Protein AF-A0A7V4W5N9-F1 (afdb_monomer_lite)

Radius of gyration: 23.74 Å; chains: 1; bounding box: 61×48×76 Å

Sequence (132 aa):
MKDRRSPWILLGALALAAGLAGCSLAKDAARTRVENVLSGLSKDDQSIEYQTAICQWFDGTYAMNQGDLEVALGEFEAWLGQKSLKAPIGSWSVGKVTALPDAAAPTALVEITVEGRPLTVWVRKDQPMQWR

pLDDT: mean 82.27, std 17.87, range [36.91, 96.88]

Secondary structure (DSSP, 8-state):
-----------------------PPPHHHHHHHHHHHHHHHTS-TTSHHHHHHHHHHHTS-S---HHHHHHHHHHHHHHHHHTT--SSPS-EEEEEEEEETTSSS-EEEEEEEETTEEEEEEEETTSPPEE-

Structure (mmCIF, N/CA/C/O backbone):
data_AF-A0A7V4W5N9-F1
#
_entry.id   AF-A0A7V4W5N9-F1
#
loop_
_atom_site.group_PDB
_atom_site.id
_atom_site.type_symbol
_atom_site.label_atom_id
_atom_site.label_alt_id
_atom_site.label_comp_id
_atom_site.label_asym_id
_atom_site.label_entity_id
_atom_site.label_seq_id
_atom_site.pdbx_PDB_ins_code
_atom_site.Cartn_x
_atom_site.Cartn_y
_atom_site.Cartn_z
_atom_site.occupancy
_atom_site.B_iso_or_equiv
_atom_site.auth_seq_id
_atom_site.auth_comp_id
_atom_site.auth_asym_id
_atom_site.auth_atom_id
_atom_site.pdbx_PDB_model_num
ATOM 1 N N . MET A 1 1 ? 46.683 -28.774 -62.729 1.00 38.81 1 MET A N 1
ATOM 2 C CA . MET A 1 1 ? 45.782 -29.906 -62.398 1.00 38.81 1 MET A CA 1
ATOM 3 C C . MET A 1 1 ? 45.473 -29.832 -60.913 1.00 38.81 1 MET A C 1
ATOM 5 O O . MET A 1 1 ? 46.467 -29.774 -60.214 1.00 38.81 1 MET A O 1
ATOM 9 N N . LYS A 1 2 ? 44.191 -29.877 -60.486 1.00 41.06 2 LYS A N 1
ATOM 10 C CA . LYS A 1 2 ? 43.681 -30.030 -59.089 1.00 41.06 2 LYS A CA 1
ATOM 11 C C . LYS A 1 2 ? 44.298 -29.085 -58.022 1.00 41.06 2 LYS A C 1
ATOM 13 O O . LYS A 1 2 ? 45.496 -28.903 -57.954 1.00 41.06 2 LYS A O 1
ATOM 18 N N . ASP A 1 3 ? 43.587 -28.465 -57.094 1.00 42.69 3 ASP A N 1
ATOM 19 C CA . ASP A 1 3 ? 42.180 -28.499 -56.689 1.00 42.69 3 ASP A CA 1
ATOM 20 C C . ASP A 1 3 ? 41.909 -27.186 -55.905 1.00 42.69 3 ASP A C 1
ATOM 22 O O . ASP A 1 3 ? 42.848 -26.467 -55.577 1.00 42.69 3 ASP A O 1
ATOM 26 N N . ARG A 1 4 ? 40.686 -26.774 -55.558 1.00 49.06 4 ARG A N 1
ATOM 27 C CA . ARG A 1 4 ? 39.367 -27.422 -55.676 1.00 49.06 4 ARG A CA 1
ATOM 28 C C . ARG A 1 4 ? 38.359 -26.390 -56.233 1.00 49.06 4 ARG A C 1
ATOM 30 O O . ARG A 1 4 ? 38.639 -25.756 -57.245 1.00 49.06 4 ARG A O 1
ATOM 37 N N . ARG A 1 5 ? 37.205 -26.209 -55.584 1.00 46.62 5 ARG A N 1
ATOM 38 C CA . ARG A 1 5 ? 36.213 -25.128 -55.754 1.00 46.62 5 ARG A CA 1
ATOM 39 C C . ARG A 1 5 ? 35.564 -24.874 -54.391 1.00 46.62 5 ARG A C 1
ATOM 41 O O . ARG A 1 5 ? 35.397 -25.827 -53.631 1.00 46.62 5 ARG A O 1
ATOM 48 N N . SER A 1 6 ? 35.159 -23.640 -54.109 1.00 49.53 6 SER A N 1
ATOM 49 C CA . SER A 1 6 ? 34.248 -23.334 -52.999 1.00 49.53 6 SER A CA 1
ATOM 50 C C . SER A 1 6 ? 32.863 -23.940 -53.250 1.00 49.53 6 SER A C 1
ATOM 52 O O . SER A 1 6 ? 32.423 -23.982 -54.402 1.00 49.53 6 SER A O 1
ATOM 54 N N . PRO A 1 7 ? 32.126 -24.290 -52.188 1.00 51.75 7 PRO A N 1
ATOM 55 C CA . PRO A 1 7 ? 30.676 -24.155 -52.193 1.00 51.75 7 PRO A CA 1
ATOM 56 C C . PRO A 1 7 ? 30.199 -23.248 -51.051 1.00 51.75 7 PRO A C 1
ATOM 58 O O . PRO A 1 7 ? 30.556 -23.430 -49.890 1.00 51.75 7 PRO A O 1
ATOM 61 N N . TRP A 1 8 ? 29.356 -22.277 -51.399 1.00 49.59 8 TRP A N 1
ATOM 62 C CA . TRP A 1 8 ? 28.531 -21.545 -50.441 1.00 49.59 8 TRP A CA 1
ATOM 63 C C . TRP A 1 8 ? 27.361 -22.431 -49.999 1.00 49.59 8 TRP A C 1
ATOM 65 O O . TRP A 1 8 ? 26.562 -22.830 -50.843 1.00 49.59 8 TRP A O 1
ATOM 75 N N . ILE A 1 9 ? 27.224 -22.684 -48.695 1.00 53.28 9 ILE A N 1
ATOM 76 C CA . ILE A 1 9 ? 25.987 -23.147 -48.040 1.00 53.28 9 ILE A CA 1
ATOM 77 C C . ILE A 1 9 ? 25.964 -22.423 -46.679 1.00 53.28 9 ILE A C 1
ATOM 79 O O . ILE A 1 9 ? 26.861 -22.637 -45.874 1.00 53.28 9 ILE A O 1
ATOM 83 N N . LEU A 1 10 ? 25.227 -21.320 -46.509 1.00 47.00 10 LEU A N 1
ATOM 84 C CA . LEU A 1 10 ? 23.785 -21.200 -46.219 1.00 47.00 10 LEU A CA 1
ATOM 85 C C . LEU A 1 10 ? 23.323 -21.816 -44.887 1.00 47.00 10 LEU A C 1
ATOM 87 O O . LEU A 1 10 ? 23.635 -22.953 -44.570 1.00 47.00 10 LEU A O 1
ATOM 91 N N . LEU A 1 11 ? 22.447 -21.053 -44.218 1.00 45.66 11 LEU A N 1
ATOM 92 C CA . LEU A 1 11 ? 21.528 -21.444 -43.138 1.00 45.66 11 LEU A CA 1
ATOM 93 C C . LEU A 1 11 ? 22.155 -21.844 -41.789 1.00 45.66 11 LEU A C 1
ATOM 95 O O . LEU A 1 11 ? 22.585 -22.966 -41.560 1.00 45.66 11 LEU A O 1
ATOM 99 N N . GLY A 1 12 ? 22.075 -20.901 -40.847 1.00 39.72 12 GLY A N 1
ATOM 100 C CA . GLY A 1 12 ? 22.438 -21.086 -39.441 1.00 39.72 12 GLY A CA 1
ATOM 101 C C . GLY A 1 12 ? 21.902 -19.969 -38.544 1.00 39.72 12 GLY A C 1
ATOM 102 O O . GLY A 1 12 ? 22.568 -19.574 -37.592 1.00 39.72 12 GLY A O 1
ATOM 103 N N . ALA A 1 13 ? 20.729 -19.412 -38.868 1.00 50.34 13 ALA A N 1
ATOM 104 C CA . ALA A 1 13 ? 20.070 -18.406 -38.039 1.00 50.34 13 ALA A CA 1
ATOM 105 C C . ALA A 1 13 ? 19.502 -19.066 -36.773 1.00 50.34 13 ALA A C 1
ATOM 107 O O . ALA A 1 13 ? 18.311 -19.368 -36.697 1.00 50.34 13 ALA A O 1
ATOM 108 N N . LEU A 1 14 ? 20.361 -19.307 -35.780 1.00 45.19 14 LEU A N 1
ATOM 109 C CA . LEU A 1 14 ? 19.906 -19.701 -34.456 1.00 45.19 14 LEU A CA 1
ATOM 110 C C . LEU A 1 14 ? 19.409 -18.451 -33.727 1.00 45.19 14 LEU A C 1
ATOM 112 O O . LEU A 1 14 ? 20.154 -17.765 -33.028 1.00 45.19 14 LEU A O 1
ATOM 116 N N . ALA A 1 15 ? 18.126 -18.152 -33.918 1.00 49.47 15 ALA A N 1
ATOM 117 C CA . ALA A 1 15 ? 17.403 -17.285 -33.009 1.00 49.47 15 ALA A CA 1
ATOM 118 C C . ALA A 1 15 ? 17.431 -17.944 -31.623 1.00 49.47 15 ALA A C 1
ATOM 120 O O . ALA A 1 15 ? 16.645 -18.852 -31.346 1.00 49.47 15 ALA A O 1
ATOM 121 N N . LEU A 1 16 ? 18.347 -17.507 -30.752 1.00 45.34 16 LEU A N 1
ATOM 122 C CA . LEU A 1 16 ? 18.188 -17.754 -29.327 1.00 45.34 16 LEU A CA 1
ATOM 123 C C . LEU A 1 16 ? 16.925 -17.012 -28.910 1.00 45.34 16 LEU A C 1
ATOM 125 O O . LEU A 1 16 ? 16.890 -15.781 -28.879 1.00 45.34 16 LEU A O 1
ATOM 129 N N . ALA A 1 17 ? 15.874 -17.799 -28.685 1.00 44.22 17 ALA A N 1
ATOM 130 C CA . ALA A 1 17 ? 14.578 -17.319 -28.260 1.00 44.22 17 ALA A CA 1
ATOM 131 C C . ALA A 1 17 ? 14.756 -16.350 -27.092 1.00 44.22 17 ALA A C 1
ATOM 133 O O . ALA A 1 17 ? 15.503 -16.632 -26.150 1.00 44.22 17 ALA A O 1
ATOM 134 N N . ALA A 1 18 ? 14.053 -15.219 -27.160 1.00 42.88 18 ALA A N 1
ATOM 135 C CA . ALA A 1 18 ? 13.939 -14.328 -26.025 1.00 42.88 18 ALA A CA 1
ATOM 136 C C . ALA A 1 18 ? 13.510 -15.162 -24.816 1.00 42.88 18 ALA A C 1
ATOM 138 O O . ALA A 1 18 ? 12.465 -15.817 -24.847 1.00 42.88 18 ALA A O 1
ATOM 139 N N . GLY A 1 19 ? 14.330 -15.136 -23.766 1.00 36.91 19 GLY A N 1
ATOM 140 C CA . GLY A 1 19 ? 13.962 -15.651 -22.461 1.00 36.91 19 GLY A CA 1
ATOM 141 C C . GLY A 1 19 ?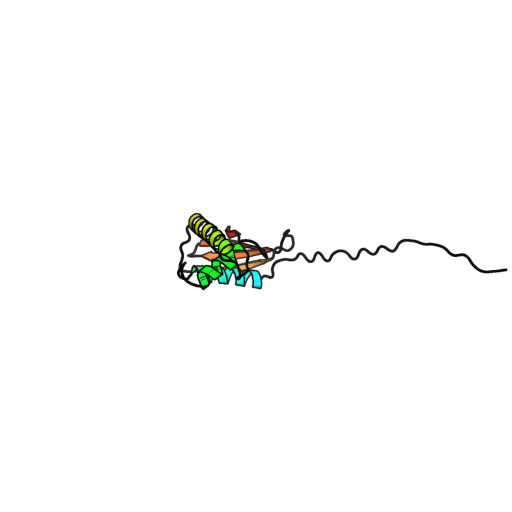 12.853 -14.784 -21.886 1.00 36.91 19 GLY A C 1
ATOM 142 O O . GLY A 1 19 ? 13.103 -13.981 -20.993 1.00 36.91 19 GLY A O 1
ATOM 143 N N . LEU A 1 20 ? 11.628 -14.966 -22.387 1.00 46.00 20 LEU A N 1
ATOM 144 C CA . LEU A 1 20 ? 10.382 -14.537 -21.763 1.00 46.00 20 LEU A CA 1
ATOM 145 C C . LEU A 1 20 ? 10.137 -15.404 -20.518 1.00 46.00 20 LEU A C 1
ATOM 147 O O . LEU A 1 20 ? 9.105 -16.051 -20.367 1.00 46.00 20 LEU A O 1
ATOM 151 N N . ALA A 1 21 ? 11.111 -15.406 -19.606 1.00 45.41 21 ALA A N 1
ATOM 152 C CA . ALA A 1 21 ? 10.842 -15.623 -18.203 1.00 45.41 21 ALA A CA 1
ATOM 153 C C . ALA A 1 21 ? 9.972 -14.437 -17.790 1.00 45.41 21 ALA A C 1
ATOM 155 O O . ALA A 1 21 ? 10.493 -13.353 -17.528 1.00 45.41 21 ALA A O 1
ATOM 156 N N . GLY A 1 22 ? 8.650 -14.627 -17.871 1.00 42.06 22 GLY A N 1
ATOM 157 C CA . GLY A 1 22 ? 7.663 -13.591 -17.605 1.00 42.06 22 GLY A CA 1
ATOM 158 C C . GLY A 1 22 ? 8.021 -12.902 -16.301 1.00 42.06 22 GLY A C 1
ATOM 159 O O . GLY A 1 22 ? 8.056 -13.551 -15.252 1.00 42.06 22 GLY A O 1
ATOM 160 N N . CYS A 1 23 ? 8.386 -11.621 -16.389 1.00 50.53 23 CYS A N 1
ATOM 161 C CA . CYS A 1 23 ? 8.900 -10.854 -15.267 1.00 50.53 23 CYS A CA 1
ATOM 162 C C . CYS A 1 23 ? 7.770 -10.622 -14.267 1.00 50.53 23 CYS A C 1
ATOM 164 O O . CYS A 1 23 ? 7.246 -9.525 -14.195 1.00 50.53 23 CYS A O 1
ATOM 166 N N . SER A 1 24 ? 7.358 -11.626 -13.501 1.00 59.75 24 SER A N 1
ATOM 167 C CA . SER A 1 24 ? 6.405 -11.443 -12.415 1.00 59.75 24 SER A CA 1
ATOM 168 C C . SER A 1 24 ? 7.072 -10.647 -11.295 1.00 59.75 24 SER A C 1
ATOM 170 O O . SER A 1 24 ? 8.248 -10.882 -11.002 1.00 59.75 24 SER A O 1
ATOM 172 N N . LEU A 1 25 ? 6.345 -9.743 -10.633 1.00 74.00 25 LEU A N 1
ATOM 173 C CA . LEU A 1 25 ? 6.897 -9.052 -9.468 1.00 74.00 25 LEU A CA 1
ATOM 174 C C . LEU A 1 25 ? 7.223 -10.085 -8.376 1.00 74.00 25 LEU A C 1
ATOM 176 O O . LEU A 1 25 ? 6.394 -10.945 -8.068 1.00 74.00 25 LEU A O 1
ATOM 180 N N . ALA A 1 26 ? 8.427 -10.009 -7.799 1.00 84.31 26 ALA A N 1
ATOM 181 C CA . ALA A 1 26 ? 8.835 -10.905 -6.722 1.00 84.31 26 ALA A CA 1
ATOM 182 C C . ALA A 1 26 ? 7.821 -10.833 -5.569 1.00 84.31 26 ALA A C 1
ATOM 184 O O . ALA A 1 26 ? 7.452 -9.740 -5.132 1.00 84.31 26 ALA A O 1
ATOM 185 N N . LYS A 1 27 ? 7.362 -11.995 -5.083 1.00 89.31 27 LYS A N 1
ATOM 186 C CA . LYS A 1 27 ? 6.278 -12.073 -4.087 1.00 89.31 27 LYS A CA 1
ATOM 187 C C . LYS A 1 27 ? 6.588 -11.268 -2.827 1.00 89.31 27 LYS A C 1
ATOM 189 O O . LYS A 1 27 ? 5.700 -10.599 -2.311 1.00 89.31 27 LYS A O 1
ATOM 194 N N . ASP A 1 28 ? 7.840 -11.292 -2.387 1.00 89.00 28 ASP A N 1
ATOM 195 C CA . ASP A 1 28 ? 8.276 -10.576 -1.189 1.00 89.00 28 ASP A CA 1
ATOM 196 C C . ASP A 1 28 ? 8.274 -9.060 -1.416 1.00 89.00 28 ASP A C 1
ATOM 198 O O . ASP A 1 28 ? 7.747 -8.327 -0.590 1.00 89.00 28 ASP A O 1
ATOM 202 N N . ALA A 1 29 ? 8.715 -8.581 -2.585 1.00 90.06 29 ALA A N 1
ATOM 203 C CA . ALA A 1 29 ? 8.618 -7.162 -2.941 1.00 90.06 29 ALA A CA 1
ATOM 204 C C . ALA A 1 29 ? 7.156 -6.677 -3.001 1.00 90.06 29 ALA A C 1
ATOM 206 O O . ALA A 1 29 ? 6.842 -5.582 -2.536 1.00 90.06 29 ALA A O 1
ATOM 207 N N . ALA A 1 30 ? 6.246 -7.506 -3.528 1.00 92.38 30 ALA A N 1
ATOM 208 C CA . ALA A 1 30 ? 4.817 -7.204 -3.535 1.00 92.38 30 ALA A CA 1
ATOM 209 C C . ALA A 1 30 ? 4.216 -7.177 -2.118 1.00 92.38 30 ALA A C 1
ATOM 211 O O . ALA A 1 30 ? 3.453 -6.266 -1.798 1.00 92.38 30 ALA A O 1
ATOM 212 N N . ARG A 1 31 ? 4.592 -8.142 -1.266 1.00 94.94 31 ARG A N 1
ATOM 213 C CA . ARG A 1 31 ? 4.220 -8.194 0.155 1.00 94.94 31 ARG A CA 1
ATOM 214 C C . ARG A 1 31 ? 4.691 -6.939 0.886 1.00 94.94 31 ARG A C 1
ATOM 216 O O . ARG A 1 31 ? 3.855 -6.209 1.405 1.00 94.94 31 ARG A O 1
ATOM 223 N N . THR A 1 32 ? 5.996 -6.666 0.881 1.00 93.31 32 THR A N 1
ATOM 224 C CA . THR A 1 32 ? 6.608 -5.544 1.604 1.00 93.31 32 THR A CA 1
ATOM 225 C C . THR A 1 32 ? 6.005 -4.209 1.185 1.00 93.31 32 THR A C 1
ATOM 227 O O . THR A 1 32 ? 5.710 -3.381 2.039 1.00 93.31 32 THR A O 1
ATOM 230 N N . ARG A 1 33 ? 5.737 -4.003 -0.110 1.00 92.94 33 ARG A N 1
ATOM 231 C CA . ARG A 1 33 ? 5.087 -2.776 -0.591 1.00 92.94 33 ARG A CA 1
ATOM 232 C C . ARG A 1 33 ? 3.668 -2.602 -0.032 1.00 92.94 33 ARG A C 1
ATOM 234 O O . ARG A 1 33 ? 3.308 -1.500 0.370 1.00 92.94 33 ARG A O 1
ATOM 241 N N . VAL A 1 34 ? 2.876 -3.674 0.044 1.00 95.31 34 VAL A N 1
ATOM 242 C CA . VAL 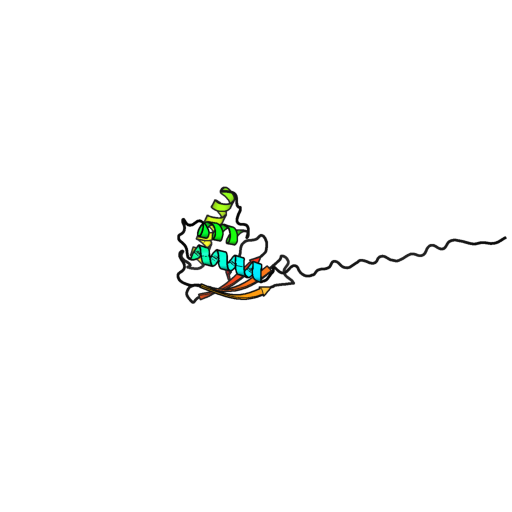A 1 34 ? 1.530 -3.639 0.648 1.00 95.31 34 VAL A CA 1
ATOM 243 C C . VAL A 1 34 ? 1.595 -3.464 2.167 1.00 95.31 34 VAL A C 1
ATOM 245 O O . VAL A 1 34 ? 0.828 -2.678 2.716 1.00 95.31 34 VAL A O 1
ATOM 248 N N . GLU A 1 35 ? 2.530 -4.134 2.841 1.00 96.06 35 GLU A N 1
ATOM 249 C CA . GLU A 1 35 ? 2.764 -3.995 4.285 1.00 96.06 35 GLU A CA 1
ATOM 250 C C . GLU A 1 35 ? 3.207 -2.569 4.651 1.00 96.06 35 GLU A C 1
ATOM 252 O O . GLU A 1 35 ? 2.698 -2.014 5.620 1.00 96.06 35 GLU A O 1
ATOM 257 N N . ASN A 1 36 ? 4.054 -1.925 3.839 1.00 94.75 36 ASN A N 1
ATOM 258 C CA . ASN A 1 36 ? 4.435 -0.518 4.006 1.00 94.75 36 ASN A CA 1
ATOM 259 C C . ASN A 1 36 ? 3.220 0.419 3.914 1.00 94.75 36 ASN A C 1
ATOM 261 O O . ASN A 1 36 ? 3.054 1.287 4.771 1.00 94.75 36 ASN A O 1
ATOM 265 N N . VAL A 1 37 ? 2.348 0.231 2.914 1.00 95.38 37 VAL A N 1
ATOM 266 C CA . VAL A 1 37 ? 1.151 1.075 2.750 1.00 95.38 37 VAL A CA 1
ATOM 267 C C . VAL A 1 37 ? 0.137 0.852 3.869 1.00 95.38 37 VAL A C 1
ATOM 269 O O . VAL A 1 37 ? -0.385 1.821 4.410 1.00 95.38 37 VAL A O 1
ATOM 272 N N . LEU A 1 38 ? -0.111 -0.395 4.279 1.00 95.88 38 LEU A N 1
ATOM 273 C CA . LEU A 1 38 ? -0.995 -0.690 5.413 1.00 95.88 38 LEU A CA 1
ATOM 274 C C . LEU A 1 38 ? -0.428 -0.186 6.748 1.00 95.88 38 LEU A C 1
ATOM 276 O O . LEU A 1 38 ? -1.176 0.318 7.585 1.00 95.88 38 LEU A O 1
ATOM 280 N N . SER A 1 39 ? 0.891 -0.272 6.934 1.00 96.12 39 SER A N 1
ATOM 281 C CA . SER A 1 39 ? 1.582 0.286 8.097 1.00 96.12 39 SER A CA 1
ATOM 282 C C . SER A 1 39 ? 1.426 1.807 8.157 1.00 96.12 39 SER A C 1
ATOM 284 O O . SER A 1 39 ? 0.971 2.318 9.180 1.00 96.12 39 SER A O 1
ATOM 286 N N . GLY A 1 40 ? 1.696 2.532 7.065 1.00 95.69 40 GLY A N 1
ATOM 287 C CA . GLY A 1 40 ? 1.507 3.986 7.016 1.00 95.69 40 GLY A CA 1
ATOM 288 C C . GLY A 1 40 ? 0.045 4.412 7.156 1.00 95.69 40 GLY A C 1
ATOM 289 O O . GLY A 1 40 ? -0.243 5.346 7.894 1.00 95.69 40 GLY A O 1
ATOM 290 N N . LEU A 1 41 ? -0.903 3.665 6.578 1.00 94.88 41 LEU A N 1
ATOM 291 C CA . LEU A 1 41 ? -2.341 3.876 6.802 1.00 94.88 41 LEU A CA 1
ATOM 292 C C . LEU A 1 41 ? -2.781 3.666 8.258 1.00 94.88 41 LEU A C 1
ATOM 294 O O . LEU A 1 41 ? -3.861 4.122 8.619 1.00 94.88 41 LEU A O 1
ATOM 298 N N . SER A 1 42 ? -1.997 2.972 9.090 1.00 96.00 42 SER A N 1
ATOM 299 C CA . SER A 1 42 ? -2.261 2.823 10.533 1.00 96.00 42 SER A CA 1
ATOM 300 C C . SER A 1 42 ? -1.673 3.956 11.388 1.00 96.00 42 SER A C 1
ATOM 302 O O . SER A 1 42 ? -1.799 3.933 12.613 1.00 96.00 42 SER A O 1
ATOM 304 N N . LYS A 1 43 ? -1.027 4.945 10.757 1.00 96.19 43 LYS A N 1
ATOM 305 C CA . LYS A 1 43 ? -0.506 6.165 11.388 1.00 96.19 43 LYS A CA 1
ATOM 306 C C . LYS A 1 43 ? -1.416 7.365 11.124 1.00 96.19 43 LYS A C 1
ATOM 308 O O . LYS A 1 43 ? -2.377 7.281 10.361 1.00 96.19 43 LYS A O 1
ATOM 313 N N . ASP A 1 44 ? -1.113 8.469 11.795 1.00 92.88 44 ASP A N 1
ATOM 314 C CA . ASP A 1 44 ? -1.678 9.781 11.501 1.00 92.88 44 ASP A CA 1
ATOM 315 C C . ASP A 1 44 ? -1.252 10.288 10.112 1.00 92.88 44 ASP A C 1
ATOM 317 O O . ASP A 1 44 ? -0.189 9.936 9.595 1.00 92.88 44 ASP A O 1
ATOM 321 N N . ASP A 1 45 ? -2.090 11.139 9.527 1.00 89.31 45 ASP A N 1
ATOM 322 C CA . ASP A 1 45 ? -1.927 11.732 8.195 1.00 89.31 45 ASP A CA 1
ATOM 323 C C . ASP A 1 45 ? -0.726 12.692 8.079 1.00 89.31 45 ASP A C 1
ATOM 325 O O . ASP A 1 45 ? -0.252 12.967 6.976 1.00 89.31 45 ASP A O 1
ATOM 329 N N . GLN A 1 46 ? -0.185 13.154 9.209 1.00 90.06 46 GLN A N 1
ATOM 330 C CA . GLN A 1 46 ? 1.006 14.007 9.275 1.00 90.06 46 GLN A CA 1
ATOM 331 C C . GLN A 1 46 ? 2.321 13.211 9.359 1.00 90.06 46 GLN A C 1
ATOM 333 O O . GLN A 1 46 ? 3.399 13.787 9.184 1.00 90.06 46 GLN A O 1
ATOM 338 N N . SER A 1 47 ? 2.256 11.896 9.589 1.00 94.06 47 SER A N 1
ATOM 339 C CA . SER A 1 47 ? 3.435 11.038 9.739 1.00 94.06 47 SER A CA 1
ATOM 340 C C . SER A 1 47 ? 4.221 10.844 8.434 1.00 94.06 47 SER A C 1
ATOM 342 O O . SER A 1 47 ? 3.679 10.812 7.323 1.00 94.06 47 SER A O 1
ATOM 344 N N . ILE A 1 48 ? 5.535 10.635 8.570 1.00 92.69 48 ILE A N 1
ATOM 345 C CA . ILE A 1 48 ? 6.422 10.297 7.443 1.00 92.69 48 ILE A CA 1
ATOM 346 C C . ILE A 1 48 ? 6.040 8.928 6.865 1.00 92.69 48 ILE A C 1
ATOM 348 O O . ILE A 1 48 ? 6.156 8.700 5.661 1.00 92.69 48 ILE A O 1
ATOM 352 N N . GLU A 1 49 ? 5.544 8.015 7.697 1.00 94.81 49 GLU A N 1
ATOM 353 C CA . GLU A 1 49 ? 5.040 6.712 7.279 1.00 94.81 49 GLU A CA 1
ATOM 354 C C . GLU A 1 49 ? 3.780 6.814 6.409 1.00 94.81 49 GLU A C 1
ATOM 356 O O . GLU A 1 49 ? 3.670 6.064 5.440 1.00 94.81 49 GLU A O 1
ATOM 361 N N . TYR A 1 50 ? 2.861 7.746 6.688 1.00 94.12 50 TYR A N 1
ATOM 362 C CA . TYR A 1 50 ? 1.692 7.998 5.835 1.00 94.12 50 TYR A CA 1
ATOM 363 C C . TYR A 1 50 ? 2.103 8.587 4.475 1.00 94.12 50 TYR A C 1
ATOM 365 O O . TYR A 1 50 ? 1.669 8.099 3.431 1.00 94.12 50 TYR A O 1
ATOM 373 N N . GLN A 1 51 ? 3.041 9.540 4.458 1.00 93.06 51 GLN A N 1
ATOM 374 C CA . GLN A 1 51 ? 3.636 10.050 3.212 1.00 93.06 51 GLN A CA 1
ATOM 375 C C . GLN A 1 51 ? 4.356 8.939 2.428 1.00 93.06 51 GLN A C 1
ATOM 377 O O . GLN A 1 51 ? 4.172 8.793 1.221 1.00 93.06 51 GLN A O 1
ATOM 382 N N . THR A 1 52 ? 5.109 8.082 3.122 1.00 93.12 52 THR A N 1
ATOM 383 C CA . THR A 1 52 ? 5.762 6.905 2.529 1.00 93.12 52 THR A CA 1
ATOM 384 C C . THR A 1 52 ? 4.731 5.932 1.958 1.00 93.12 52 THR A C 1
ATOM 386 O O . THR A 1 52 ? 4.963 5.365 0.891 1.00 93.12 52 THR A O 1
ATOM 389 N N . ALA A 1 53 ? 3.583 5.755 2.618 1.00 94.62 53 ALA A N 1
ATOM 390 C CA . ALA A 1 53 ? 2.481 4.949 2.109 1.00 94.62 53 ALA A CA 1
ATOM 391 C C . ALA A 1 53 ? 1.860 5.540 0.835 1.00 94.62 53 ALA A C 1
ATOM 393 O O . ALA A 1 53 ? 1.545 4.768 -0.064 1.00 94.62 53 ALA A O 1
ATOM 394 N N . ILE A 1 54 ? 1.752 6.865 0.700 1.00 94.75 54 ILE A N 1
ATOM 395 C CA . ILE A 1 54 ? 1.306 7.511 -0.548 1.00 94.75 54 ILE A CA 1
ATOM 396 C C . ILE A 1 54 ? 2.302 7.241 -1.681 1.00 94.75 54 ILE A C 1
ATOM 398 O O . ILE A 1 54 ? 1.901 6.738 -2.731 1.00 94.75 54 ILE A O 1
ATOM 402 N N . CYS A 1 55 ? 3.602 7.472 -1.459 1.00 93.44 55 CYS A N 1
ATOM 403 C CA . CYS A 1 55 ? 4.628 7.216 -2.478 1.00 93.44 55 CYS A CA 1
ATOM 404 C C . CYS A 1 55 ? 4.643 5.735 -2.903 1.00 93.44 55 CYS A C 1
ATOM 406 O O . CYS A 1 55 ? 4.537 5.382 -4.083 1.00 93.44 55 CYS A O 1
ATOM 408 N N . GLN A 1 56 ? 4.673 4.838 -1.911 1.00 92.38 56 GLN A N 1
ATOM 409 C CA . GLN A 1 56 ? 4.613 3.399 -2.135 1.00 92.38 56 GLN A CA 1
ATOM 410 C C . GLN A 1 56 ? 3.279 2.963 -2.750 1.00 92.38 56 GLN A C 1
ATOM 412 O O . GLN A 1 56 ? 3.250 1.969 -3.471 1.00 92.38 56 GLN A O 1
ATOM 417 N N . TRP A 1 57 ? 2.172 3.667 -2.535 1.00 94.06 57 TRP A N 1
ATOM 418 C CA . TRP A 1 57 ? 0.914 3.371 -3.208 1.00 94.06 57 TRP A CA 1
ATOM 419 C C . TRP A 1 57 ? 0.948 3.794 -4.678 1.00 94.06 57 TRP A C 1
ATOM 421 O O . TRP A 1 57 ? 0.636 2.952 -5.521 1.00 94.06 57 TRP A O 1
ATOM 431 N N . PHE A 1 58 ? 1.373 5.023 -4.988 1.00 91.69 58 PHE A N 1
ATOM 432 C CA . PHE A 1 58 ? 1.205 5.651 -6.305 1.00 91.69 58 PHE A CA 1
ATOM 433 C C . PHE A 1 58 ? 2.228 5.218 -7.370 1.00 91.69 58 PHE A C 1
ATOM 435 O O . PHE A 1 58 ? 1.832 4.989 -8.504 1.00 91.69 58 PHE A O 1
ATOM 442 N N . ASP A 1 59 ? 3.507 4.997 -7.055 1.00 85.06 59 ASP A N 1
ATOM 443 C CA . ASP A 1 59 ? 4.454 4.414 -8.034 1.00 85.06 59 ASP A CA 1
ATOM 444 C C . ASP A 1 59 ? 5.278 3.241 -7.472 1.00 85.06 59 ASP A C 1
ATOM 446 O O . ASP A 1 59 ? 5.676 2.345 -8.219 1.00 85.06 59 ASP A O 1
ATOM 450 N N . GLY A 1 60 ? 5.441 3.157 -6.147 1.00 84.06 60 GLY A N 1
ATOM 451 C CA . GLY A 1 60 ? 6.276 2.139 -5.499 1.00 84.06 60 GLY A CA 1
ATOM 452 C C . GLY A 1 60 ? 7.716 2.583 -5.249 1.00 84.06 60 GLY A C 1
ATOM 453 O O . GLY A 1 60 ? 8.510 1.805 -4.717 1.00 84.06 60 GLY A O 1
ATOM 454 N N . THR A 1 61 ? 8.050 3.828 -5.571 1.00 81.44 61 THR A N 1
ATOM 455 C CA . THR A 1 61 ? 9.232 4.536 -5.088 1.00 81.44 61 THR A CA 1
ATOM 456 C C . THR A 1 61 ? 8.909 5.233 -3.761 1.00 81.44 61 THR A C 1
ATOM 458 O O . THR A 1 61 ? 7.770 5.254 -3.294 1.00 81.44 61 THR A O 1
ATOM 461 N N . TYR A 1 62 ? 9.930 5.734 -3.071 1.00 82.75 62 TYR A N 1
ATOM 462 C CA . TYR A 1 62 ? 9.765 6.583 -1.882 1.00 82.75 62 TYR A CA 1
ATOM 463 C C . TYR A 1 62 ? 10.137 8.047 -2.175 1.00 82.75 62 TYR A C 1
ATOM 465 O O . TYR A 1 62 ? 10.082 8.887 -1.282 1.00 82.75 62 TYR A O 1
ATOM 473 N N . ALA A 1 63 ? 10.569 8.339 -3.406 1.00 85.56 63 ALA A N 1
ATOM 474 C CA . ALA A 1 63 ? 11.325 9.532 -3.769 1.00 85.56 63 ALA A CA 1
ATOM 475 C C . ALA A 1 63 ? 10.617 10.313 -4.886 1.00 85.56 63 ALA A C 1
ATOM 477 O O . ALA A 1 63 ? 11.162 10.512 -5.971 1.00 85.56 63 ALA A O 1
ATOM 478 N N . MET A 1 64 ? 9.393 10.748 -4.597 1.00 87.56 64 MET A N 1
ATOM 479 C CA . MET A 1 64 ? 8.662 11.710 -5.422 1.00 87.56 64 MET A CA 1
ATOM 480 C C . MET A 1 64 ? 9.197 13.124 -5.194 1.00 87.56 64 MET A C 1
ATOM 482 O O . MET A 1 64 ? 9.701 13.444 -4.115 1.00 87.56 64 MET A O 1
ATOM 486 N N . ASN A 1 65 ? 9.066 13.991 -6.200 1.00 91.19 65 ASN A N 1
ATOM 487 C CA . ASN A 1 65 ? 9.170 15.429 -5.955 1.00 91.19 65 ASN A CA 1
ATOM 488 C C . ASN A 1 65 ? 7.867 15.948 -5.313 1.00 91.19 65 ASN A C 1
ATOM 490 O O . ASN A 1 65 ? 6.864 15.238 -5.257 1.00 91.19 65 ASN A O 1
ATOM 494 N N . GLN A 1 66 ? 7.880 17.192 -4.828 1.00 89.56 66 GLN A N 1
ATOM 495 C CA . GLN A 1 66 ? 6.734 17.770 -4.122 1.00 89.56 66 GLN A CA 1
ATOM 496 C C . GLN A 1 66 ? 5.448 17.798 -4.969 1.00 89.56 66 GLN A C 1
ATOM 498 O O . GLN A 1 66 ? 4.389 17.460 -4.453 1.00 89.56 66 GLN A O 1
ATOM 503 N N . GLY A 1 67 ? 5.528 18.161 -6.254 1.00 92.81 67 GLY A N 1
ATOM 504 C CA . GLY A 1 67 ? 4.346 18.249 -7.119 1.00 92.81 67 GLY A CA 1
ATOM 505 C C . GLY A 1 67 ? 3.721 16.881 -7.397 1.00 92.81 67 GLY A C 1
ATOM 506 O O . GLY A 1 67 ? 2.502 16.736 -7.337 1.00 92.81 67 GLY A O 1
ATOM 507 N N . ASP A 1 68 ? 4.554 15.863 -7.625 1.00 91.31 68 ASP A N 1
ATOM 508 C CA . ASP A 1 68 ? 4.087 14.482 -7.797 1.00 91.31 68 ASP A CA 1
ATOM 509 C C . ASP A 1 68 ? 3.435 13.951 -6.508 1.00 91.31 68 ASP A C 1
ATOM 511 O O . ASP A 1 68 ? 2.398 13.291 -6.570 1.00 91.31 68 ASP A O 1
ATOM 515 N N . LEU A 1 69 ? 3.996 14.283 -5.336 1.00 92.44 69 LEU A N 1
ATOM 516 C CA . LEU A 1 69 ? 3.433 13.908 -4.036 1.00 92.44 69 LEU A CA 1
ATOM 517 C C . LEU A 1 69 ? 2.084 14.594 -3.761 1.00 92.44 69 LEU A C 1
ATOM 519 O O . LEU A 1 69 ? 1.174 13.945 -3.253 1.00 92.44 69 LEU A O 1
ATOM 523 N N . GLU A 1 70 ? 1.930 15.876 -4.107 1.00 93.88 70 GLU A N 1
ATOM 524 C CA . GLU A 1 70 ? 0.661 16.608 -3.962 1.00 93.88 70 GLU A CA 1
ATOM 525 C C . GLU A 1 70 ? -0.453 15.995 -4.834 1.00 93.88 70 GLU A C 1
ATOM 527 O O . GLU A 1 70 ? -1.583 15.826 -4.369 1.00 93.88 70 GLU A O 1
ATOM 532 N N . VAL A 1 71 ? -0.131 15.581 -6.067 1.00 93.75 71 VAL A N 1
ATOM 533 C CA . VAL A 1 71 ? -1.063 14.847 -6.944 1.00 93.75 71 VAL A CA 1
ATOM 534 C C . VAL A 1 71 ? -1.391 13.466 -6.368 1.00 93.75 71 VAL A C 1
ATOM 536 O O . VAL A 1 71 ? -2.566 13.108 -6.257 1.00 93.75 71 VAL A O 1
ATOM 539 N N . ALA A 1 72 ? -0.373 12.705 -5.955 1.00 93.50 72 ALA A N 1
ATOM 540 C CA . ALA A 1 72 ? -0.542 11.371 -5.386 1.00 93.50 72 ALA A CA 1
ATOM 541 C C . ALA A 1 72 ? -1.384 11.384 -4.097 1.00 93.50 72 ALA A C 1
ATOM 543 O O . ALA A 1 72 ? -2.224 10.503 -3.914 1.00 93.50 72 ALA A O 1
ATOM 544 N N . LEU A 1 73 ? -1.208 12.392 -3.233 1.00 93.44 73 LEU A N 1
ATOM 545 C CA . LEU A 1 73 ? -2.011 12.602 -2.025 1.00 93.44 73 LEU A CA 1
ATOM 546 C C . LEU A 1 73 ? -3.491 12.810 -2.374 1.00 93.44 73 LEU A C 1
ATOM 548 O O . LEU A 1 73 ? -4.344 12.112 -1.828 1.00 93.44 73 LEU A O 1
ATOM 552 N N . GLY A 1 74 ? -3.798 13.707 -3.317 1.00 93.38 74 GLY A N 1
ATOM 553 C CA . GLY A 1 74 ? -5.179 13.973 -3.735 1.00 93.38 74 GLY A CA 1
ATOM 554 C C . GLY A 1 74 ? -5.881 12.742 -4.324 1.00 93.38 74 GLY A C 1
ATOM 555 O O . GLY A 1 74 ? -7.045 12.477 -4.013 1.00 93.38 74 GLY A O 1
ATOM 556 N N . GLU A 1 75 ? -5.174 11.941 -5.129 1.00 92.50 75 GLU A N 1
ATOM 557 C CA . GLU A 1 75 ? -5.706 10.664 -5.627 1.00 92.50 75 GLU A CA 1
ATOM 558 C C . GLU A 1 75 ? -5.882 9.621 -4.510 1.00 92.50 75 GLU A C 1
ATOM 560 O O . GLU A 1 75 ? -6.872 8.883 -4.508 1.00 92.50 75 GLU A O 1
ATOM 565 N N . PHE A 1 76 ? -4.965 9.573 -3.538 1.00 91.62 76 PHE A N 1
ATOM 566 C CA . PHE A 1 76 ? -5.015 8.636 -2.414 1.00 91.62 76 PHE A CA 1
ATOM 567 C C . PHE A 1 76 ? -6.170 8.938 -1.451 1.00 91.62 76 PHE A C 1
ATOM 569 O O . PHE A 1 76 ? -6.891 8.021 -1.053 1.00 91.62 76 PHE A O 1
ATOM 576 N N . GLU A 1 77 ? -6.415 10.210 -1.128 1.00 91.81 77 GLU A N 1
ATOM 577 C CA . GLU A 1 77 ? -7.563 10.637 -0.318 1.00 91.81 77 GLU A CA 1
ATOM 578 C C . GLU A 1 77 ? -8.896 10.325 -1.011 1.00 91.81 77 GLU A C 1
ATOM 580 O O . GLU A 1 77 ? -9.810 9.757 -0.400 1.00 91.81 77 GLU A O 1
ATOM 585 N N . ALA A 1 78 ? -9.000 10.618 -2.313 1.00 90.38 78 ALA A N 1
ATOM 586 C CA . ALA A 1 78 ? -10.174 10.270 -3.107 1.00 90.38 78 ALA A CA 1
ATOM 587 C C . ALA A 1 78 ? -10.412 8.747 -3.133 1.00 90.38 78 ALA A C 1
ATOM 589 O O . ALA A 1 78 ? -11.553 8.289 -3.011 1.00 90.38 78 ALA A O 1
ATOM 590 N N . TRP A 1 79 ? -9.343 7.954 -3.244 1.00 88.81 79 TRP A N 1
ATOM 591 C CA . TRP A 1 79 ? -9.394 6.494 -3.190 1.00 88.81 79 TRP A CA 1
ATOM 592 C C . TRP A 1 79 ? -9.827 5.958 -1.809 1.00 88.81 79 TRP A C 1
ATOM 594 O O . TRP A 1 79 ? -10.699 5.082 -1.747 1.00 88.81 79 TRP A O 1
ATOM 604 N N . LEU A 1 80 ? -9.296 6.503 -0.706 1.00 89.06 80 LEU A N 1
ATOM 605 C CA . LEU A 1 80 ? -9.715 6.159 0.661 1.00 89.06 80 LEU A CA 1
ATOM 606 C C . LEU A 1 80 ? -11.216 6.406 0.856 1.00 89.06 80 LEU A C 1
ATOM 608 O O . LEU A 1 80 ? -11.932 5.521 1.339 1.00 89.06 80 LEU A O 1
ATOM 612 N N . GLY A 1 81 ? -11.704 7.563 0.395 1.00 89.88 81 GLY A N 1
ATOM 613 C CA . GLY A 1 81 ? -13.125 7.908 0.397 1.00 89.88 81 GLY A CA 1
ATOM 614 C C . GLY A 1 81 ? -13.980 6.904 -0.384 1.00 89.88 81 GLY A C 1
ATOM 615 O O . GLY A 1 81 ? -14.970 6.401 0.144 1.00 89.88 81 GLY A O 1
ATOM 616 N N . GLN A 1 82 ? -13.569 6.534 -1.603 1.00 88.75 82 GLN A N 1
ATOM 617 C CA . GLN A 1 82 ? -14.272 5.537 -2.428 1.00 88.75 82 GLN A CA 1
ATOM 618 C C . GLN A 1 82 ? -14.337 4.144 -1.782 1.00 88.75 82 GLN A C 1
ATOM 620 O O . GLN A 1 82 ? -15.316 3.420 -1.974 1.00 88.75 82 GLN A O 1
ATOM 625 N N . LYS A 1 83 ? -13.307 3.743 -1.028 1.00 84.50 83 LYS A N 1
ATOM 626 C CA . LYS A 1 83 ? -13.266 2.452 -0.319 1.00 84.50 83 LYS A CA 1
ATOM 627 C C . LYS A 1 83 ? -13.897 2.495 1.078 1.00 84.50 83 LYS A C 1
ATOM 629 O O . LYS A 1 83 ? -13.930 1.463 1.754 1.00 84.50 83 LYS A O 1
ATOM 634 N N . SER A 1 84 ? -14.409 3.648 1.520 1.00 86.88 84 SER A N 1
ATOM 635 C CA . SER A 1 84 ? -14.870 3.867 2.898 1.00 86.88 84 SER A CA 1
ATOM 636 C C . SER A 1 84 ? -13.812 3.423 3.920 1.00 86.88 84 SER A C 1
ATOM 638 O O . SER A 1 84 ? -14.100 2.695 4.876 1.00 86.88 84 SER A O 1
ATOM 640 N N . LEU A 1 85 ? -12.558 3.787 3.658 1.00 85.88 85 LEU A N 1
ATOM 641 C CA . LEU A 1 85 ? -11.424 3.626 4.563 1.00 85.88 85 LEU A CA 1
ATOM 642 C C . LEU A 1 85 ? -11.171 4.965 5.266 1.00 85.88 85 LEU A C 1
ATOM 644 O O . LEU A 1 85 ? -11.466 6.028 4.723 1.00 85.88 85 LEU A O 1
ATOM 648 N N . LYS A 1 86 ? -10.633 4.914 6.484 1.00 82.38 86 LYS A N 1
ATOM 649 C CA . LYS A 1 86 ? -10.185 6.091 7.236 1.00 82.38 86 LYS A CA 1
ATOM 650 C C . LYS A 1 86 ? -8.766 5.841 7.718 1.00 82.38 86 LYS A C 1
ATOM 652 O O . LYS A 1 86 ? -8.472 4.725 8.129 1.00 82.38 86 LYS A O 1
ATOM 657 N N . ALA A 1 87 ? -7.924 6.866 7.699 1.00 84.56 87 ALA A N 1
ATOM 658 C CA . ALA A 1 87 ? -6.672 6.856 8.442 1.00 84.56 87 ALA A CA 1
ATOM 659 C C . ALA A 1 87 ? -6.908 7.462 9.845 1.00 84.56 87 ALA A C 1
ATOM 661 O O . ALA A 1 87 ? -7.684 8.417 9.955 1.00 84.56 87 ALA A O 1
ATOM 662 N N . PRO A 1 88 ? -6.287 6.929 10.914 1.00 92.56 88 PRO A N 1
ATOM 663 C CA . PRO A 1 88 ? -5.578 5.648 10.958 1.00 92.56 88 PRO A CA 1
ATOM 664 C C . PRO A 1 88 ? -6.538 4.440 10.873 1.00 92.56 88 PRO A C 1
ATOM 666 O O . PRO A 1 88 ? -7.579 4.429 11.533 1.00 92.56 88 PRO A O 1
ATOM 669 N N . ILE A 1 89 ? -6.176 3.392 10.119 1.00 93.44 89 ILE A N 1
ATOM 670 C CA . ILE A 1 89 ? -6.900 2.104 10.124 1.00 93.44 89 ILE A CA 1
ATOM 671 C C . ILE A 1 89 ? -6.607 1.317 11.408 1.00 93.44 89 ILE A C 1
ATOM 673 O O . ILE A 1 89 ? -5.458 1.220 11.842 1.00 93.44 89 ILE A O 1
ATOM 677 N N . GLY A 1 90 ? -7.635 0.701 12.001 1.00 91.94 90 GLY A N 1
ATOM 678 C CA . GLY A 1 90 ? -7.494 0.045 13.310 1.00 91.94 90 GLY A CA 1
ATOM 679 C C . GLY A 1 90 ? -6.828 -1.339 13.297 1.00 91.94 90 GLY A C 1
ATOM 680 O O . GLY A 1 90 ? -6.183 -1.725 14.269 1.00 91.94 90 GLY A O 1
ATOM 681 N N . SER A 1 91 ? -6.997 -2.123 12.227 1.00 94.31 91 SER A N 1
ATOM 682 C CA . SER A 1 91 ? -6.400 -3.464 12.109 1.00 94.31 91 SER A CA 1
ATOM 683 C C . SER A 1 91 ? -6.272 -3.911 10.655 1.00 94.31 91 SER A C 1
ATOM 685 O O . SER A 1 91 ? -7.133 -3.607 9.826 1.00 94.31 91 SER A O 1
ATOM 687 N N . TRP A 1 92 ? -5.214 -4.662 10.348 1.00 96.75 92 TRP A N 1
ATOM 688 C CA . TRP A 1 92 ? -4.972 -5.210 9.016 1.00 96.75 92 TRP A CA 1
ATOM 689 C C . TRP A 1 92 ? -4.163 -6.513 9.052 1.00 96.75 92 TRP A C 1
ATOM 691 O O . TRP A 1 92 ? -3.500 -6.824 10.041 1.00 96.75 92 TRP A O 1
ATOM 701 N N . SER A 1 93 ? -4.214 -7.285 7.965 1.00 96.88 93 SER A N 1
ATOM 702 C CA . SER A 1 93 ? -3.354 -8.453 7.743 1.00 96.88 93 SER A CA 1
ATOM 703 C C . SER A 1 93 ? -3.083 -8.687 6.254 1.00 96.88 93 SER A C 1
ATOM 705 O O . SER A 1 93 ? -3.916 -8.374 5.401 1.00 96.88 93 SER A O 1
ATOM 707 N N . VAL A 1 94 ? -1.913 -9.257 5.940 1.00 96.62 94 VAL A N 1
ATOM 708 C CA . VAL A 1 94 ? -1.494 -9.595 4.568 1.00 96.62 94 VAL A CA 1
ATOM 709 C C . VAL A 1 94 ? -1.402 -11.109 4.406 1.00 96.62 94 VAL A C 1
ATOM 711 O O . VAL A 1 94 ? -0.498 -11.758 4.939 1.00 96.62 94 VAL A O 1
ATOM 714 N N . GLY A 1 95 ? -2.354 -11.657 3.654 1.00 95.44 95 GLY A N 1
ATOM 715 C CA . GLY A 1 95 ? -2.525 -13.079 3.391 1.00 95.44 95 GLY A CA 1
ATOM 716 C C . GLY A 1 95 ? -1.637 -13.583 2.254 1.00 95.44 95 GLY A C 1
ATOM 717 O O . GLY A 1 95 ? -0.408 -13.494 2.304 1.00 95.44 95 GLY A O 1
ATOM 718 N N . LYS A 1 96 ? -2.255 -14.192 1.242 1.00 96.31 96 LYS A N 1
ATOM 719 C CA . LYS A 1 96 ? -1.558 -14.867 0.143 1.00 96.31 96 LYS A CA 1
ATOM 720 C C . LYS A 1 96 ? -1.038 -13.875 -0.900 1.00 96.31 96 LYS A C 1
ATOM 722 O O . LYS A 1 96 ? -1.714 -12.913 -1.252 1.00 96.31 96 LYS A O 1
ATOM 727 N N . VAL A 1 97 ? 0.138 -14.179 -1.458 1.00 95.69 97 VAL A N 1
ATOM 728 C CA . VAL A 1 97 ? 0.715 -13.455 -2.602 1.00 95.69 97 VAL A CA 1
ATOM 729 C C . VAL A 1 97 ? 0.847 -14.374 -3.815 1.00 95.69 97 VAL A C 1
ATOM 731 O O . VAL A 1 97 ? 1.533 -15.403 -3.778 1.00 95.69 97 VAL A O 1
ATOM 734 N N . THR A 1 98 ? 0.206 -13.977 -4.911 1.00 94.00 98 THR A N 1
ATOM 735 C CA . THR A 1 98 ? 0.168 -14.705 -6.183 1.00 94.00 98 THR A CA 1
ATOM 736 C C . THR A 1 98 ? 0.831 -13.861 -7.265 1.00 94.00 98 THR A C 1
ATOM 738 O O . THR A 1 98 ? 0.271 -12.868 -7.715 1.00 94.00 98 THR A O 1
ATOM 741 N N . ALA A 1 99 ? 2.034 -14.245 -7.682 1.00 90.81 99 ALA A N 1
ATOM 742 C CA . ALA A 1 99 ? 2.728 -13.606 -8.795 1.00 90.81 99 ALA A CA 1
ATOM 743 C C . ALA A 1 99 ? 2.018 -13.949 -10.120 1.00 90.81 99 ALA A C 1
ATOM 745 O O . ALA A 1 99 ? 1.576 -15.087 -10.288 1.00 90.81 99 ALA A O 1
ATOM 746 N N . LEU A 1 100 ? 1.898 -12.986 -11.039 1.00 87.69 100 LEU A N 1
ATOM 747 C CA . LEU A 1 100 ? 1.268 -13.176 -12.350 1.00 87.69 100 LEU A CA 1
ATOM 748 C C . LEU A 1 100 ? 2.355 -13.200 -13.444 1.00 87.69 100 LEU A C 1
ATOM 750 O O . LEU A 1 100 ? 2.869 -12.133 -13.784 1.00 87.69 100 LEU A O 1
ATOM 754 N N . PRO A 1 101 ? 2.745 -14.379 -13.972 1.00 75.19 101 PRO A N 1
ATOM 755 C CA . PRO A 1 101 ? 3.829 -14.487 -14.954 1.00 75.19 101 PRO A CA 1
ATOM 756 C C . PRO A 1 101 ? 3.452 -13.937 -16.336 1.00 75.19 101 PRO A C 1
ATOM 758 O O . PRO A 1 101 ? 4.299 -13.343 -16.996 1.00 75.19 101 PRO A O 1
ATOM 761 N N . ASP A 1 102 ? 2.185 -14.063 -16.740 1.00 73.38 102 ASP A N 1
ATOM 762 C CA . ASP A 1 102 ? 1.695 -13.679 -18.076 1.00 73.38 102 ASP A CA 1
ATOM 763 C C . ASP A 1 102 ? 1.138 -12.241 -18.138 1.00 73.38 102 ASP A C 1
ATOM 765 O O . ASP A 1 102 ? 0.396 -11.874 -19.051 1.00 73.38 102 ASP A O 1
ATOM 769 N N . ALA A 1 103 ? 1.450 -11.408 -17.141 1.00 69.94 103 ALA A N 1
ATOM 770 C CA . ALA A 1 103 ? 1.033 -10.011 -17.118 1.00 69.94 103 ALA A CA 1
ATOM 771 C C . ALA A 1 103 ? 1.931 -9.146 -18.024 1.00 69.94 103 ALA A C 1
ATOM 773 O O . ALA A 1 103 ? 3.151 -9.281 -18.021 1.00 69.94 103 ALA A O 1
ATOM 774 N N . ALA A 1 104 ? 1.334 -8.184 -18.739 1.00 73.69 104 ALA A N 1
ATOM 775 C CA . ALA A 1 104 ? 2.057 -7.261 -19.628 1.00 73.69 104 ALA A CA 1
ATOM 776 C C . ALA A 1 104 ? 3.093 -6.362 -18.912 1.00 73.69 104 ALA A C 1
ATOM 778 O O . ALA A 1 104 ? 3.936 -5.749 -19.560 1.00 73.69 104 ALA A O 1
ATOM 779 N N . ALA A 1 105 ? 3.027 -6.282 -17.581 1.00 74.75 105 ALA A N 1
ATOM 780 C CA . ALA A 1 105 ? 4.017 -5.657 -16.713 1.00 74.75 105 ALA A CA 1
ATOM 781 C C . ALA A 1 105 ? 4.164 -6.490 -15.424 1.00 74.75 105 ALA A C 1
ATOM 783 O O . ALA A 1 105 ? 3.209 -7.187 -15.051 1.00 74.75 105 ALA A O 1
ATOM 784 N N . PRO A 1 106 ? 5.296 -6.406 -14.698 1.00 77.62 106 PRO A N 1
ATOM 785 C CA . PRO A 1 106 ? 5.517 -7.205 -13.498 1.00 77.62 106 PRO A CA 1
ATOM 786 C C . PRO A 1 106 ? 4.452 -6.992 -12.432 1.00 77.62 106 PRO A C 1
ATOM 788 O O . PRO A 1 106 ? 4.378 -5.924 -11.827 1.00 77.62 106 PRO A O 1
ATOM 791 N N . THR A 1 107 ? 3.631 -8.021 -12.207 1.00 87.00 107 THR A N 1
ATOM 792 C CA . THR A 1 107 ? 2.427 -7.927 -11.372 1.00 87.00 107 THR A CA 1
ATOM 793 C C . THR A 1 107 ? 2.344 -9.073 -10.365 1.00 87.00 107 THR A C 1
ATOM 795 O O . THR A 1 107 ? 2.728 -10.209 -10.654 1.00 87.00 107 THR A O 1
ATOM 798 N N . ALA A 1 108 ? 1.792 -8.782 -9.190 1.00 92.81 108 ALA A N 1
ATOM 799 C CA . ALA A 1 108 ? 1.334 -9.758 -8.212 1.00 92.81 108 ALA A CA 1
ATOM 800 C C . ALA A 1 108 ? -0.037 -9.355 -7.642 1.00 92.81 108 ALA A C 1
ATOM 802 O O . ALA A 1 108 ? -0.371 -8.174 -7.563 1.00 92.81 108 ALA A O 1
ATOM 803 N N . LEU A 1 109 ? -0.820 -10.347 -7.227 1.00 93.94 109 LEU A N 1
ATOM 804 C CA . LEU A 1 109 ? -2.037 -10.183 -6.437 1.00 93.94 109 LEU A CA 1
ATOM 805 C C . LEU A 1 109 ? -1.714 -10.455 -4.971 1.00 93.94 109 LEU A C 1
ATOM 807 O O . LEU A 1 109 ? -1.124 -11.491 -4.659 1.00 93.94 109 LEU A O 1
ATOM 811 N N . VAL A 1 110 ? -2.121 -9.551 -4.088 1.00 95.75 110 VAL A N 1
ATOM 812 C CA . VAL A 1 110 ? -1.964 -9.669 -2.638 1.00 95.75 110 VAL A CA 1
ATOM 813 C C . VAL A 1 110 ? -3.350 -9.654 -2.000 1.00 95.75 110 VAL A C 1
ATOM 815 O O . VAL A 1 110 ? -4.080 -8.669 -2.101 1.00 95.75 110 VAL A O 1
ATOM 818 N N . GLU A 1 111 ? -3.723 -10.762 -1.368 1.00 96.12 111 GLU A N 1
ATOM 819 C CA . GLU A 1 111 ? -4.943 -10.870 -0.566 1.00 96.12 111 GLU A CA 1
ATOM 820 C C . GLU A 1 111 ? -4.693 -10.215 0.800 1.00 96.12 111 GLU A C 1
ATOM 822 O O . GLU A 1 111 ? -3.716 -10.547 1.476 1.00 96.12 111 GLU A O 1
ATOM 827 N N 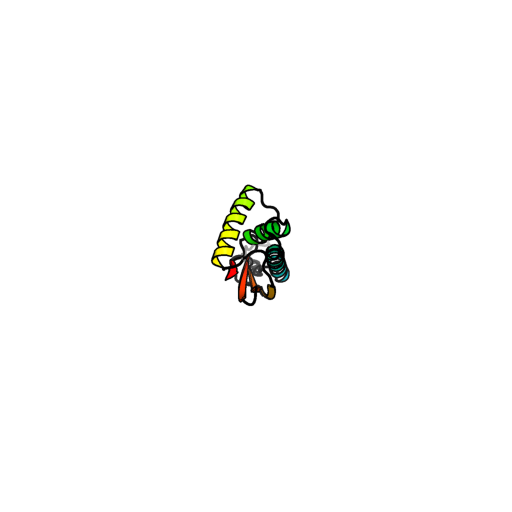. ILE A 1 112 ? -5.563 -9.296 1.220 1.00 95.62 112 ILE A N 1
ATOM 828 C CA . ILE A 1 112 ? -5.452 -8.593 2.507 1.00 95.62 112 ILE A CA 1
ATOM 829 C C . ILE A 1 112 ? -6.789 -8.566 3.244 1.00 95.62 112 ILE A C 1
ATOM 831 O O . ILE A 1 112 ? -7.848 -8.729 2.641 1.00 95.62 112 ILE A O 1
ATOM 835 N N . THR A 1 113 ? -6.742 -8.295 4.546 1.00 94.81 113 THR A N 1
ATOM 836 C CA . THR A 1 113 ? -7.915 -7.894 5.334 1.00 94.81 113 THR A CA 1
ATOM 837 C C . THR A 1 113 ? -7.643 -6.544 5.982 1.00 94.81 113 THR A C 1
ATOM 839 O O . THR A 1 113 ? -6.569 -6.360 6.546 1.00 94.81 113 THR A O 1
ATOM 842 N N . VAL A 1 114 ? -8.605 -5.620 5.943 1.00 93.69 114 VAL A N 1
ATOM 843 C CA . VAL A 1 114 ? -8.558 -4.334 6.661 1.00 93.69 114 VAL A CA 1
ATOM 844 C C . VAL A 1 114 ? -9.855 -4.171 7.442 1.00 93.69 114 VAL A C 1
ATOM 846 O O . VAL A 1 114 ? -10.932 -4.189 6.855 1.00 93.69 114 VAL A O 1
ATOM 849 N N . GLU A 1 115 ? -9.772 -4.059 8.769 1.00 92.56 115 GLU A N 1
ATOM 850 C CA . GLU A 1 115 ? -10.939 -3.914 9.659 1.00 92.56 115 GLU A CA 1
ATOM 851 C C . GLU A 1 115 ? -12.007 -5.009 9.440 1.00 92.56 115 GLU A C 1
ATOM 853 O O . GLU A 1 115 ? -13.208 -4.751 9.392 1.00 92.56 115 GLU A O 1
ATOM 858 N N . GLY A 1 116 ? -11.557 -6.251 9.228 1.00 91.00 116 GLY A N 1
ATOM 859 C CA . GLY A 1 116 ? -12.421 -7.398 8.919 1.00 91.00 116 GLY A CA 1
ATOM 860 C C . GLY A 1 116 ? -12.938 -7.466 7.474 1.00 91.00 116 GLY A C 1
ATOM 861 O O . GLY A 1 116 ? -13.589 -8.447 7.118 1.00 91.00 116 GLY A O 1
ATOM 862 N N . ARG A 1 117 ? -12.637 -6.479 6.619 1.00 90.50 117 ARG A N 1
ATOM 863 C CA . ARG A 1 117 ? -13.022 -6.456 5.199 1.00 90.50 117 ARG A CA 1
ATOM 864 C C . ARG A 1 117 ? -11.921 -7.081 4.328 1.00 90.50 117 ARG A C 1
ATOM 866 O O . ARG A 1 117 ? -10.817 -6.531 4.302 1.00 90.50 117 ARG A O 1
ATOM 873 N N . PRO A 1 118 ? -12.172 -8.193 3.613 1.00 92.50 118 PRO A N 1
ATOM 874 C CA . PRO A 1 118 ? -11.208 -8.748 2.670 1.00 92.50 118 PRO A CA 1
ATOM 875 C C . PRO A 1 118 ? -11.140 -7.892 1.397 1.00 92.50 118 PRO A C 1
ATOM 877 O O . PRO A 1 118 ? -12.174 -7.488 0.867 1.00 92.50 118 PRO A O 1
ATOM 880 N N . LEU A 1 119 ? -9.930 -7.636 0.897 1.00 91.56 119 LEU A N 1
ATOM 881 C CA . LEU A 1 119 ? -9.659 -6.882 -0.336 1.00 91.56 119 LEU A CA 1
ATOM 882 C C . LEU A 1 119 ? -8.542 -7.570 -1.136 1.00 91.56 119 LEU A C 1
ATOM 884 O O . LEU A 1 119 ? -7.731 -8.311 -0.575 1.00 91.56 119 LEU A O 1
ATOM 888 N N . THR A 1 120 ? -8.466 -7.313 -2.445 1.00 94.25 120 THR A N 1
ATOM 889 C CA . THR A 1 120 ? -7.358 -7.796 -3.292 1.00 94.25 120 THR A CA 1
ATOM 890 C C . THR A 1 120 ? -6.573 -6.632 -3.883 1.00 94.25 120 THR A C 1
ATOM 892 O O . THR A 1 120 ? -7.108 -5.841 -4.660 1.00 94.25 120 THR A O 1
ATOM 895 N N . VAL A 1 121 ? -5.276 -6.553 -3.586 1.00 94.00 121 VAL A N 1
ATOM 896 C CA . VAL A 1 121 ? -4.382 -5.524 -4.129 1.00 94.00 121 VAL A CA 1
ATOM 897 C C . VAL A 1 121 ? -3.618 -6.071 -5.331 1.00 94.00 121 VAL A C 1
ATOM 899 O O . VAL A 1 121 ? -2.910 -7.071 -5.235 1.00 94.00 121 VAL A O 1
ATOM 902 N N . TRP A 1 122 ? -3.744 -5.404 -6.475 1.00 93.06 122 TRP A N 1
ATOM 903 C CA . TRP A 1 122 ? -2.885 -5.609 -7.638 1.00 93.06 122 TRP A CA 1
ATOM 904 C C . TRP A 1 122 ? -1.642 -4.739 -7.472 1.00 93.06 122 TRP A C 1
ATOM 906 O O . TRP A 1 122 ? -1.708 -3.516 -7.621 1.00 93.06 122 TRP A O 1
ATOM 916 N N . VAL A 1 123 ? -0.509 -5.372 -7.185 1.00 92.62 123 VAL A N 1
ATOM 917 C CA . VAL A 1 123 ? 0.787 -4.709 -7.054 1.00 92.62 123 VAL A CA 1
ATOM 918 C C . VAL A 1 123 ? 1.529 -4.844 -8.372 1.00 92.62 123 VAL A C 1
ATOM 920 O O . VAL A 1 123 ? 1.858 -5.953 -8.791 1.00 92.62 123 VAL A O 1
ATOM 923 N N . ARG A 1 124 ? 1.788 -3.717 -9.029 1.00 88.88 124 ARG A N 1
ATOM 924 C CA . ARG A 1 124 ? 2.519 -3.641 -10.297 1.00 88.88 124 ARG A CA 1
ATOM 925 C C . ARG A 1 124 ? 3.823 -2.892 -10.086 1.00 88.88 124 ARG A C 1
ATOM 927 O O . ARG A 1 124 ? 3.828 -1.901 -9.365 1.00 88.88 124 ARG A O 1
ATOM 934 N N . LYS A 1 125 ? 4.917 -3.329 -10.703 1.00 84.12 125 LYS A N 1
ATOM 935 C CA . LYS A 1 125 ? 6.179 -2.579 -10.664 1.00 84.12 125 LYS A CA 1
ATOM 936 C C . LYS A 1 125 ? 5.989 -1.195 -11.310 1.00 84.12 125 LYS A C 1
ATOM 938 O O . LYS A 1 125 ? 5.378 -1.111 -12.372 1.00 84.12 125 LYS A O 1
ATOM 943 N N . ASP A 1 126 ? 6.506 -0.155 -10.655 1.00 82.50 126 ASP A N 1
ATOM 944 C CA . ASP A 1 126 ? 6.557 1.238 -11.129 1.00 82.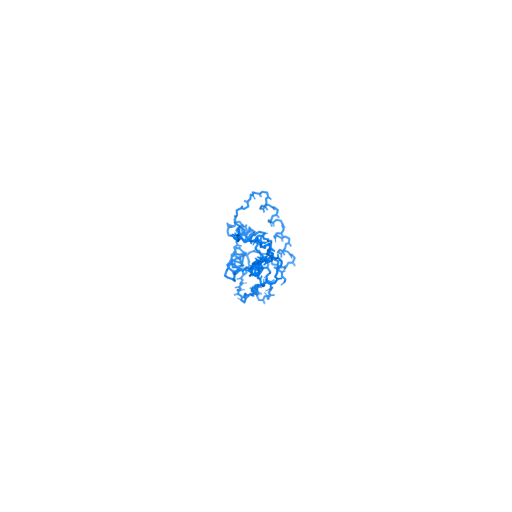50 126 ASP A CA 1
ATOM 945 C C . ASP A 1 126 ? 5.179 1.833 -11.541 1.00 82.50 126 ASP A C 1
ATOM 947 O O . ASP A 1 126 ? 5.078 2.600 -12.496 1.00 82.50 126 ASP A O 1
ATOM 951 N N . GLN A 1 127 ? 4.090 1.434 -10.862 1.00 85.00 127 GLN A N 1
ATOM 952 C CA . GLN A 1 127 ? 2.702 1.872 -11.119 1.00 85.00 127 GLN A CA 1
ATOM 953 C C . GLN A 1 127 ? 1.854 1.899 -9.830 1.00 85.00 127 GLN A C 1
ATOM 955 O O . GLN A 1 127 ? 2.192 1.174 -8.882 1.00 85.00 127 GLN A O 1
ATOM 960 N N . PRO A 1 128 ? 0.710 2.622 -9.813 1.00 85.94 128 PRO A N 1
ATOM 961 C CA . PRO A 1 128 ? -0.194 2.648 -8.669 1.00 85.94 128 PRO A CA 1
ATOM 962 C C . PRO A 1 128 ? -0.734 1.265 -8.302 1.00 85.94 128 PRO A C 1
ATOM 964 O O . PRO A 1 128 ? -1.136 0.480 -9.170 1.00 85.94 128 PRO A O 1
ATOM 967 N N . MET A 1 1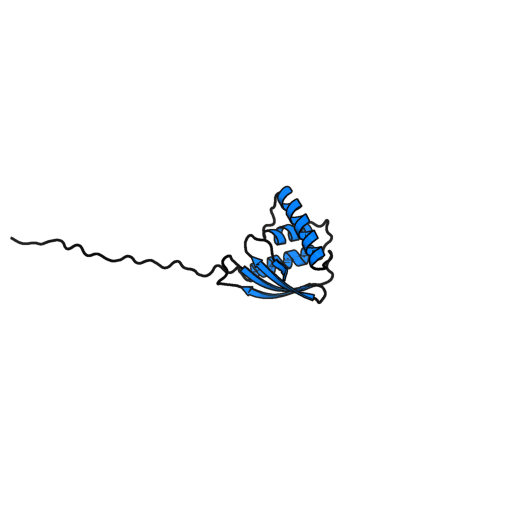29 ? -0.792 0.966 -7.004 1.00 91.25 129 MET A N 1
ATOM 968 C CA . MET A 1 129 ? -1.448 -0.243 -6.509 1.00 91.25 129 MET A CA 1
ATOM 969 C C . MET A 1 129 ? -2.964 -0.1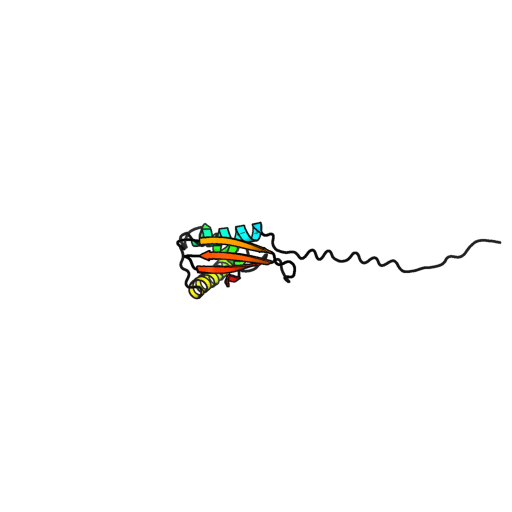37 -6.682 1.00 91.25 129 MET A C 1
ATOM 971 O O . MET A 1 129 ? -3.597 0.784 -6.174 1.00 91.25 129 MET A O 1
ATOM 975 N N . GLN A 1 130 ? -3.574 -1.111 -7.360 1.00 89.81 130 GLN A N 1
ATOM 976 C CA . GLN A 1 130 ? -5.017 -1.099 -7.620 1.00 89.81 130 GLN A CA 1
ATOM 977 C C . GLN A 1 130 ? -5.741 -2.023 -6.642 1.00 89.81 130 GLN A C 1
ATOM 979 O O . GLN A 1 130 ? -5.526 -3.233 -6.646 1.00 89.81 130 GLN A O 1
ATOM 984 N N . TRP A 1 131 ? -6.622 -1.460 -5.820 1.00 84.69 131 TRP A N 1
ATOM 985 C CA . TRP A 1 131 ? -7.344 -2.197 -4.785 1.00 84.69 131 TRP A CA 1
ATOM 986 C C . TRP A 1 131 ? -8.732 -2.567 -5.302 1.00 84.69 131 TRP A C 1
ATOM 988 O O . TRP A 1 131 ? -9.546 -1.687 -5.603 1.00 84.69 131 TRP A O 1
ATOM 998 N N . ARG A 1 132 ? -9.004 -3.866 -5.408 1.00 75.06 132 ARG A N 1
ATOM 999 C CA . ARG A 1 132 ? -10.320 -4.416 -5.740 1.00 75.06 132 ARG A CA 1
ATOM 1000 C C . ARG A 1 132 ? -11.017 -4.804 -4.444 1.00 75.06 132 ARG A C 1
ATOM 1002 O O . ARG A 1 132 ? -10.541 -5.753 -3.787 1.00 75.06 132 ARG A O 1
#

Foldseek 3Di:
DDDDDDDDDDDDPPPPDPPLQQQAPDQVLQQVLVVLLLVLLLDDCPDLSVLQNLVSQFFNDSDDDPVVSVVSVVVVVVVCVVVVHHGNFDDKDWDDKATDRPDPFHWIWIWMATPNRIWIWIDGHRGGIDID